Protein AF-A0A1C6GV78-F1 (afdb_monomer_lite)

Foldseek 3Di:
DVCLQPDPVDFLLVSVLVVLLVVLVCLVVDCVVVPDALVVVPVVSVVVLVCCLVVPCQPPGQLSSQVRNVVVVLFDDPCSSVVSVVVSCLSVAVLDCSRVNDDLVVSLVSVVVVQVVRVVGNRRNDDPVSSVSSSVSNVSSVVPD

Radius of gyration: 15.1 Å; chains: 1; bounding box: 38×33×39 Å

pLDDT: mean 84.92, std 12.43, range [44.41, 98.06]

Sequence (145 aa):
MRTVRDDPGLTGAEKLQKMFRASLENSDQTDLFVLAPNMLKNPKLMSILLESMIGEVLPNYMEPVLREAVADGSIRTDYPEELGELLLLLSNVWLNPMIYPATPEKTRRRMELYDQMLRSMGLDLLDQELLNQWERFCRLSQERL

Structure (mmCIF, N/CA/C/O backbone):
data_AF-A0A1C6GV78-F1
#
_entry.id   AF-A0A1C6GV78-F1
#
loop_
_atom_site.group_PDB
_atom_site.id
_atom_site.type_symbol
_atom_site.label_atom_id
_atom_site.label_alt_id
_atom_site.label_comp_id
_atom_site.label_asym_id
_atom_site.label_entity_id
_atom_site.label_seq_id
_atom_site.pdbx_PDB_ins_code
_atom_site.Cartn_x
_atom_site.Cartn_y
_atom_site.Cartn_z
_atom_site.occupancy
_atom_site.B_iso_or_equiv
_atom_site.auth_seq_id
_atom_site.auth_comp_id
_atom_site.auth_asym_id
_atom_site.auth_atom_id
_atom_site.pdbx_PDB_model_num
ATOM 1 N N . MET A 1 1 ? 8.558 -0.171 9.877 1.00 81.00 1 MET A N 1
ATOM 2 C CA . MET A 1 1 ? 7.199 -0.752 9.775 1.00 81.00 1 MET A CA 1
ATOM 3 C C . MET A 1 1 ? 6.559 -1.018 11.133 1.00 81.00 1 MET A C 1
ATOM 5 O O . MET A 1 1 ? 5.519 -0.433 11.387 1.00 81.00 1 MET A O 1
ATOM 9 N N . ARG A 1 2 ? 7.163 -1.810 12.036 1.00 87.44 2 ARG A N 1
ATOM 10 C CA . ARG A 1 2 ? 6.548 -2.152 13.339 1.00 87.44 2 ARG A CA 1
ATOM 11 C C . ARG A 1 2 ? 6.133 -0.940 14.187 1.00 87.44 2 ARG A C 1
ATOM 13 O O . ARG A 1 2 ? 5.001 -0.891 14.639 1.00 87.44 2 ARG A O 1
ATOM 20 N N . THR A 1 3 ? 7.005 0.062 14.321 1.00 90.94 3 THR A N 1
ATOM 21 C CA . THR A 1 3 ? 6.702 1.295 15.073 1.00 90.94 3 THR A CA 1
ATOM 22 C C . THR A 1 3 ? 5.492 2.048 14.523 1.00 90.94 3 THR A C 1
ATOM 24 O O . THR A 1 3 ? 4.724 2.577 15.304 1.00 90.94 3 THR A O 1
ATOM 27 N N . VAL A 1 4 ? 5.312 2.078 13.197 1.00 91.62 4 VAL A N 1
ATOM 28 C CA . VAL A 1 4 ? 4.170 2.753 12.555 1.00 91.62 4 VAL A CA 1
ATOM 29 C C . VAL A 1 4 ? 2.884 1.958 12.773 1.00 91.62 4 VAL A C 1
ATOM 31 O O . VAL A 1 4 ? 1.868 2.534 13.132 1.00 91.62 4 VAL A O 1
ATOM 34 N N . ARG A 1 5 ? 2.937 0.631 12.597 1.00 92.81 5 ARG A N 1
ATOM 35 C CA . ARG A 1 5 ? 1.799 -0.271 12.835 1.00 92.81 5 ARG A CA 1
ATOM 36 C C . ARG A 1 5 ? 1.265 -0.139 14.265 1.00 92.81 5 ARG A C 1
ATOM 38 O O . ARG A 1 5 ? 0.059 -0.053 14.464 1.00 92.81 5 ARG A O 1
ATOM 45 N N . ASP A 1 6 ? 2.171 -0.101 15.239 1.00 93.00 6 ASP A N 1
ATOM 46 C CA . ASP A 1 6 ? 1.839 -0.114 16.666 1.00 93.00 6 ASP A CA 1
ATOM 47 C C . ASP A 1 6 ? 1.622 1.303 17.255 1.00 93.00 6 ASP A C 1
ATOM 49 O O . ASP A 1 6 ? 1.467 1.431 18.467 1.00 93.00 6 ASP A O 1
ATOM 53 N N . ASP A 1 7 ? 1.624 2.367 16.438 1.00 95.00 7 ASP A N 1
ATOM 54 C CA . ASP A 1 7 ? 1.456 3.755 16.900 1.00 95.00 7 ASP A CA 1
ATOM 55 C C . ASP A 1 7 ? -0.021 4.049 17.239 1.00 95.00 7 ASP A C 1
ATOM 57 O O . ASP A 1 7 ? -0.855 4.058 16.333 1.00 95.00 7 ASP A O 1
ATOM 61 N N . PRO A 1 8 ? -0.388 4.298 18.510 1.00 93.12 8 PRO A N 1
ATOM 62 C CA . PRO A 1 8 ? -1.775 4.571 18.891 1.00 93.12 8 PRO A CA 1
ATOM 63 C C . PRO A 1 8 ? -2.225 6.000 18.551 1.00 93.12 8 PRO A C 1
ATOM 65 O O . PRO A 1 8 ? -3.400 6.320 18.705 1.00 93.12 8 PRO A O 1
ATOM 68 N N . GLY A 1 9 ? -1.302 6.881 18.152 1.00 96.06 9 GLY A N 1
ATOM 69 C CA . GLY A 1 9 ? -1.600 8.265 17.791 1.00 96.06 9 GLY A CA 1
ATOM 70 C C . GLY A 1 9 ? -2.046 8.448 16.342 1.00 96.06 9 GLY A C 1
ATOM 71 O O . GLY A 1 9 ? -2.252 9.586 15.930 1.00 96.06 9 GLY A O 1
ATOM 72 N N . LEU A 1 10 ? -2.151 7.362 15.571 1.00 96.38 10 LEU A N 1
ATOM 73 C CA . LEU A 1 10 ? -2.482 7.376 14.149 1.00 96.38 10 LEU A CA 1
ATOM 74 C C . LEU A 1 10 ? -3.727 6.541 13.880 1.00 96.38 10 LEU A C 1
ATOM 76 O O . LEU A 1 10 ? -3.867 5.444 14.415 1.00 96.38 10 LEU A O 1
ATOM 80 N N . THR A 1 11 ? -4.565 7.028 12.976 1.00 96.31 11 THR A N 1
ATOM 81 C CA . THR A 1 11 ? -5.601 6.223 12.323 1.00 96.31 11 THR A CA 1
ATOM 82 C C . THR A 1 11 ? -4.973 5.164 11.417 1.00 96.31 11 THR A C 1
ATOM 84 O O . THR A 1 11 ? -3.838 5.305 10.946 1.00 96.31 11 THR A O 1
ATOM 87 N N . GLY A 1 12 ? -5.717 4.107 11.106 1.00 95.44 12 GLY A N 1
ATOM 88 C CA . GLY A 1 12 ? -5.268 3.060 10.198 1.00 95.44 12 GLY A CA 1
ATOM 89 C C . GLY A 1 12 ? -4.903 3.593 8.804 1.00 95.44 12 GLY A C 1
ATOM 90 O O . GLY A 1 12 ? -3.890 3.175 8.238 1.00 95.44 12 GLY A O 1
ATOM 91 N N . ALA A 1 13 ? -5.633 4.582 8.275 1.00 94.19 13 ALA A N 1
ATOM 92 C CA . ALA A 1 13 ? -5.265 5.247 7.022 1.00 94.19 13 ALA A CA 1
ATOM 93 C C . ALA A 1 13 ? -3.905 5.972 7.102 1.00 94.19 13 ALA A C 1
ATOM 95 O O . ALA A 1 13 ? -3.067 5.812 6.210 1.00 94.19 13 ALA A O 1
ATOM 96 N N . GLU A 1 14 ? -3.633 6.711 8.183 1.00 94.56 14 GLU A N 1
ATOM 97 C CA . GLU A 1 14 ? -2.342 7.391 8.387 1.00 94.56 14 GLU A CA 1
ATOM 98 C C . GLU A 1 14 ? -1.184 6.394 8.539 1.00 94.56 14 GLU A C 1
ATOM 100 O O . GLU A 1 14 ? -0.072 6.633 8.053 1.00 94.56 14 GLU A O 1
ATOM 105 N N . LYS A 1 15 ? -1.433 5.240 9.172 1.00 95.31 15 LYS A N 1
ATOM 106 C CA . LYS A 1 15 ? -0.457 4.145 9.245 1.00 95.31 15 LYS A CA 1
ATOM 107 C C . LYS A 1 15 ? -0.121 3.618 7.854 1.00 95.31 15 LYS A C 1
ATOM 109 O O . LYS A 1 15 ? 1.061 3.490 7.535 1.00 95.31 15 LYS A O 1
ATOM 114 N N . LEU A 1 16 ? -1.126 3.372 7.010 1.00 92.94 16 LEU A N 1
ATOM 115 C CA . LEU A 1 16 ? -0.927 2.910 5.631 1.00 92.94 16 LEU A CA 1
ATOM 116 C C . LEU A 1 16 ? -0.149 3.930 4.792 1.00 92.94 16 LEU A C 1
ATOM 118 O O . LEU A 1 16 ? 0.796 3.546 4.102 1.00 92.94 16 LEU A O 1
ATOM 122 N N . GLN A 1 17 ? -0.471 5.222 4.905 1.00 90.75 17 GLN A N 1
ATOM 123 C CA . GLN A 1 17 ? 0.275 6.300 4.241 1.00 90.75 17 GLN A CA 1
ATOM 124 C C . GLN A 1 17 ? 1.756 6.302 4.645 1.00 90.75 17 GLN A C 1
ATOM 126 O O . GLN A 1 17 ? 2.645 6.295 3.788 1.00 90.75 17 GLN A O 1
ATOM 131 N N . LYS A 1 18 ? 2.045 6.261 5.953 1.00 91.25 18 LYS A N 1
ATOM 132 C CA . LYS A 1 18 ? 3.426 6.237 6.461 1.00 91.25 18 LYS A CA 1
ATOM 133 C C . LYS A 1 18 ? 4.168 4.965 6.063 1.00 91.25 18 LYS A C 1
ATOM 135 O O . LYS A 1 18 ? 5.347 5.028 5.724 1.00 91.25 18 LYS A O 1
ATOM 140 N N . MET A 1 19 ? 3.497 3.815 6.094 1.00 90.12 19 MET A N 1
ATOM 141 C CA . MET A 1 19 ? 4.064 2.538 5.660 1.00 90.12 19 MET A CA 1
ATOM 142 C C . MET A 1 19 ? 4.435 2.562 4.175 1.00 90.12 19 MET A C 1
ATOM 144 O O . MET A 1 19 ? 5.538 2.147 3.820 1.00 90.12 19 MET A O 1
ATOM 148 N N . PHE A 1 20 ? 3.557 3.093 3.321 1.00 87.75 20 PHE A N 1
ATOM 149 C CA . PHE A 1 20 ? 3.816 3.218 1.889 1.00 87.75 20 PHE A CA 1
ATOM 150 C C . PHE A 1 20 ? 5.008 4.145 1.614 1.00 87.75 20 PHE A C 1
ATOM 152 O O . PHE A 1 20 ? 5.933 3.760 0.899 1.00 87.75 20 PHE A O 1
ATOM 159 N N . ARG A 1 21 ? 5.061 5.316 2.258 1.00 86.12 21 ARG A N 1
ATOM 160 C CA . ARG A 1 21 ? 6.197 6.245 2.138 1.00 86.12 21 ARG A CA 1
ATOM 161 C C . ARG A 1 21 ? 7.514 5.622 2.594 1.00 86.12 21 ARG A C 1
ATOM 163 O O . ARG A 1 21 ? 8.494 5.651 1.856 1.00 86.12 21 ARG A O 1
ATOM 170 N N . ALA A 1 22 ? 7.519 4.980 3.762 1.00 85.62 22 ALA A N 1
ATOM 171 C CA . ALA A 1 22 ? 8.702 4.291 4.268 1.00 85.62 22 ALA A CA 1
ATOM 172 C C . ALA A 1 22 ? 9.183 3.193 3.304 1.00 85.62 22 ALA A C 1
ATOM 174 O O . ALA A 1 22 ? 10.379 2.924 3.218 1.00 85.62 22 ALA A O 1
ATOM 175 N N . SER A 1 23 ? 8.273 2.544 2.571 1.00 82.25 23 SER A N 1
ATOM 176 C CA . SER A 1 23 ? 8.638 1.533 1.575 1.00 82.25 23 SER A CA 1
ATOM 177 C C . SER A 1 23 ? 9.387 2.140 0.378 1.00 82.25 23 SER A C 1
ATOM 179 O O . SER A 1 23 ? 10.406 1.589 -0.042 1.00 82.25 23 SER A O 1
ATOM 181 N N . LEU A 1 24 ? 8.958 3.317 -0.095 1.00 78.50 24 LEU A N 1
ATOM 182 C CA . LEU A 1 24 ? 9.618 4.051 -1.177 1.00 78.50 24 LEU A CA 1
ATOM 183 C C . LEU A 1 24 ? 10.972 4.616 -0.743 1.00 78.50 24 LEU A C 1
ATOM 185 O O . LEU A 1 24 ? 11.960 4.439 -1.452 1.00 78.50 24 LEU A O 1
ATOM 189 N N . GLU A 1 25 ? 11.060 5.215 0.444 1.00 76.56 25 GLU A N 1
ATOM 190 C CA . GLU A 1 25 ? 12.321 5.757 0.970 1.00 76.56 25 GLU A CA 1
ATOM 191 C C . GLU A 1 25 ? 13.382 4.669 1.156 1.00 76.56 25 GLU A C 1
ATOM 193 O O . GLU A 1 25 ? 14.550 4.871 0.822 1.00 76.56 25 GLU A O 1
ATOM 198 N N . ASN A 1 26 ? 12.979 3.490 1.641 1.00 71.19 26 ASN A N 1
ATOM 199 C CA . ASN A 1 26 ? 13.880 2.346 1.723 1.00 71.19 26 ASN A CA 1
ATOM 200 C C . ASN A 1 26 ? 14.299 1.871 0.328 1.00 71.19 26 ASN A C 1
ATOM 202 O O . ASN A 1 26 ? 15.467 1.544 0.134 1.00 71.19 26 ASN A O 1
ATOM 206 N N . SER A 1 27 ? 13.396 1.860 -0.657 1.00 64.12 27 SER A N 1
ATOM 207 C CA . SER A 1 27 ? 13.749 1.483 -2.033 1.00 64.12 27 SER A CA 1
ATOM 208 C C . SER A 1 27 ? 14.780 2.433 -2.659 1.00 64.12 27 SER A C 1
ATOM 210 O O . SER A 1 27 ? 15.707 1.970 -3.319 1.00 64.12 27 SER A O 1
ATOM 212 N N . ASP A 1 28 ? 14.692 3.731 -2.353 1.00 57.78 28 ASP A N 1
ATOM 213 C CA . ASP A 1 28 ? 15.643 4.763 -2.782 1.00 57.78 28 ASP A CA 1
ATOM 214 C C . ASP A 1 28 ? 17.022 4.627 -2.106 1.00 57.78 28 ASP A C 1
ATOM 216 O O . ASP A 1 28 ? 18.027 5.073 -2.663 1.00 57.78 28 ASP A O 1
ATOM 220 N N . GLN A 1 29 ? 17.079 4.039 -0.905 1.00 51.81 29 G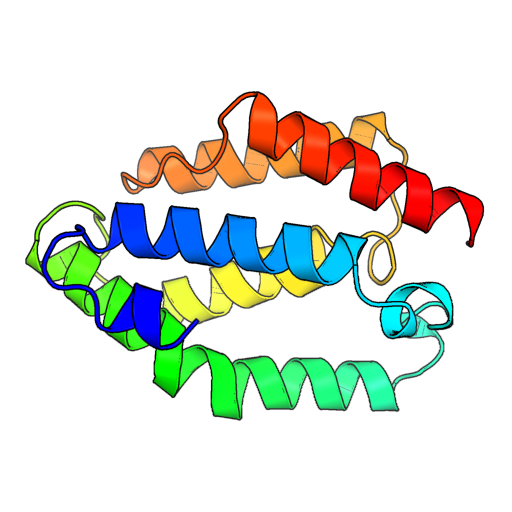LN A N 1
ATOM 221 C CA . GLN A 1 29 ? 18.306 3.884 -0.108 1.00 51.81 29 GLN A CA 1
ATOM 222 C C . GLN A 1 29 ? 18.969 2.508 -0.249 1.00 51.81 29 GLN A C 1
ATOM 224 O O . GLN A 1 29 ? 20.136 2.351 0.107 1.00 51.81 29 GLN A O 1
ATOM 229 N N . THR A 1 30 ? 18.252 1.492 -0.733 1.00 51.81 30 THR A N 1
ATOM 230 C CA . THR A 1 30 ? 18.759 0.117 -0.723 1.00 51.81 30 THR A CA 1
ATOM 231 C C . THR A 1 30 ? 19.506 -0.202 -2.022 1.00 51.81 30 THR A C 1
ATOM 233 O O . THR A 1 30 ? 18.899 -0.559 -3.033 1.00 51.81 30 THR A O 1
ATOM 236 N N . ASP A 1 31 ? 20.843 -0.202 -1.961 1.00 45.69 31 ASP A N 1
ATOM 237 C CA . ASP A 1 31 ? 21.762 -0.670 -3.022 1.00 45.69 31 ASP A CA 1
ATOM 238 C C . ASP A 1 31 ? 21.445 -2.091 -3.554 1.00 45.69 31 ASP A C 1
ATOM 240 O O . ASP A 1 31 ? 21.886 -2.497 -4.629 1.00 45.69 31 ASP A O 1
ATOM 244 N N . LEU A 1 32 ? 20.644 -2.870 -2.824 1.00 44.41 32 LEU A N 1
ATOM 245 C CA . LEU A 1 32 ? 20.194 -4.205 -3.220 1.00 44.41 32 LEU A CA 1
ATOM 246 C C . LEU A 1 32 ? 19.199 -4.183 -4.402 1.00 44.41 32 LEU A C 1
ATOM 248 O O . LEU A 1 32 ? 19.221 -5.097 -5.223 1.00 44.41 32 LEU A O 1
ATOM 252 N N . PHE A 1 33 ? 18.368 -3.138 -4.534 1.00 51.53 33 PHE A N 1
ATOM 253 C CA . PHE A 1 33 ? 17.479 -2.951 -5.697 1.00 51.53 33 PHE A CA 1
ATOM 254 C C . PHE A 1 33 ? 18.238 -2.419 -6.918 1.00 51.53 33 PHE A C 1
ATOM 256 O O . PHE A 1 33 ? 17.933 -2.773 -8.054 1.00 51.53 33 PHE A O 1
ATOM 263 N N . VAL A 1 34 ? 19.288 -1.636 -6.663 1.00 50.00 34 VAL A N 1
ATOM 264 C CA . VAL A 1 34 ? 20.210 -1.030 -7.638 1.00 50.00 34 VAL A CA 1
ATOM 265 C C . VAL A 1 34 ? 20.990 -2.086 -8.447 1.00 50.00 34 VAL A C 1
ATOM 267 O O . VAL A 1 34 ? 21.468 -1.786 -9.545 1.00 50.00 34 VAL A O 1
ATOM 270 N N . LEU A 1 35 ? 21.086 -3.319 -7.929 1.00 49.78 35 LEU A N 1
ATOM 271 C CA . LEU A 1 35 ? 21.797 -4.461 -8.522 1.00 49.78 35 LEU A CA 1
ATOM 272 C C . LEU A 1 35 ? 20.870 -5.586 -9.021 1.00 49.78 35 LEU A C 1
ATOM 274 O O . LEU A 1 35 ? 21.358 -6.571 -9.582 1.00 49.78 35 LEU A O 1
ATOM 278 N N . ALA A 1 36 ? 19.555 -5.484 -8.804 1.00 54.09 36 ALA A N 1
ATOM 279 C CA . ALA A 1 36 ? 18.635 -6.568 -9.123 1.00 54.09 36 ALA A CA 1
ATOM 280 C C . ALA A 1 36 ? 18.380 -6.642 -10.645 1.00 54.09 36 ALA A C 1
ATOM 282 O O . ALA A 1 36 ? 17.934 -5.659 -11.241 1.00 54.09 36 ALA A O 1
ATOM 283 N N . PRO A 1 37 ? 18.632 -7.791 -11.305 1.00 56.66 37 PRO A N 1
ATOM 284 C CA . PRO A 1 37 ? 18.257 -7.979 -12.704 1.00 56.66 37 PRO A CA 1
ATOM 285 C C . PRO A 1 37 ? 16.734 -7.880 -12.852 1.00 56.66 37 PRO A C 1
ATOM 287 O O . PRO A 1 37 ? 16.010 -8.114 -11.886 1.00 56.66 37 PRO A O 1
ATOM 290 N N . ASN A 1 38 ? 16.250 -7.591 -14.068 1.00 67.56 38 ASN A N 1
ATOM 291 C CA . ASN A 1 38 ? 14.825 -7.665 -14.420 1.00 67.56 38 ASN A CA 1
ATOM 292 C C . ASN A 1 38 ? 14.174 -8.868 -13.715 1.00 67.56 38 ASN A C 1
ATOM 294 O O . ASN A 1 38 ? 14.546 -10.016 -13.975 1.00 67.56 38 ASN A O 1
ATOM 298 N N . MET A 1 39 ? 13.238 -8.597 -12.804 1.00 70.19 39 MET A N 1
ATOM 299 C CA . MET A 1 39 ? 12.725 -9.590 -11.857 1.00 70.19 39 MET A CA 1
ATOM 300 C C . MET A 1 39 ? 11.998 -10.734 -12.573 1.00 70.19 39 MET A C 1
ATOM 302 O O . MET A 1 39 ? 12.010 -11.867 -12.098 1.00 70.19 39 MET A O 1
ATOM 306 N N . LEU A 1 40 ? 11.445 -10.484 -13.768 1.00 72.12 40 LEU A N 1
ATOM 307 C CA . LEU A 1 40 ? 10.860 -11.535 -14.607 1.00 72.12 40 LEU A CA 1
ATOM 308 C C . LEU A 1 40 ? 11.906 -12.516 -15.147 1.00 72.12 40 LEU A C 1
ATOM 310 O O . LEU A 1 40 ? 11.583 -13.669 -15.422 1.00 72.12 40 LEU A O 1
ATOM 314 N N . LYS A 1 41 ? 13.166 -12.092 -15.288 1.00 76.94 41 LYS A N 1
ATOM 315 C CA . LYS A 1 41 ? 14.276 -12.967 -15.691 1.00 76.94 41 LYS A CA 1
ATOM 316 C C . LYS A 1 41 ? 14.843 -13.776 -14.519 1.00 76.94 41 LYS A C 1
ATOM 318 O O . L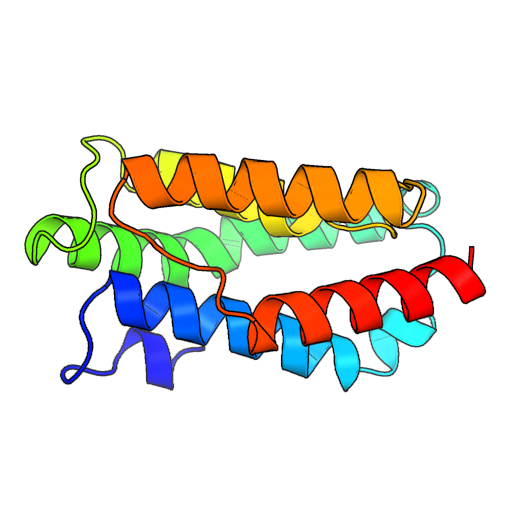YS A 1 41 ? 15.711 -14.617 -14.741 1.00 76.94 41 LYS A O 1
ATOM 323 N N . ASN A 1 42 ? 14.363 -13.551 -13.292 1.00 79.75 42 ASN A N 1
ATOM 324 C CA . ASN A 1 42 ? 14.781 -14.288 -12.104 1.00 79.75 42 ASN A CA 1
ATOM 325 C C . ASN A 1 42 ? 13.563 -14.782 -11.296 1.00 79.75 42 ASN A C 1
ATOM 327 O O . ASN A 1 42 ? 13.182 -14.166 -10.297 1.00 79.75 42 ASN A O 1
ATOM 331 N N . PRO A 1 43 ? 12.961 -15.922 -11.687 1.00 81.50 43 PRO A N 1
ATOM 332 C CA . PRO A 1 43 ? 11.739 -16.426 -11.061 1.00 81.50 43 PRO A CA 1
ATOM 333 C C . PRO A 1 43 ? 11.898 -16.710 -9.562 1.00 81.50 43 PRO A C 1
ATOM 335 O O . PRO A 1 43 ? 10.931 -16.596 -8.819 1.00 81.50 43 PRO A O 1
ATOM 338 N N . LYS A 1 44 ? 13.115 -17.003 -9.083 1.00 85.31 44 LYS A N 1
ATOM 339 C CA . LYS A 1 44 ? 13.369 -17.217 -7.654 1.00 85.31 44 LYS A CA 1
ATOM 340 C C . LYS A 1 44 ? 13.174 -15.939 -6.835 1.00 85.31 44 LYS A C 1
ATOM 342 O O . LYS A 1 44 ? 12.621 -16.008 -5.743 1.00 85.31 44 LYS A O 1
ATOM 347 N N . LEU A 1 45 ? 13.591 -14.781 -7.356 1.00 82.00 45 LEU A N 1
ATOM 348 C CA . LEU A 1 45 ? 13.343 -13.495 -6.694 1.00 82.00 45 LEU A CA 1
ATOM 349 C C . LEU A 1 45 ? 11.849 -13.158 -6.671 1.00 82.00 45 LEU A C 1
ATOM 351 O O . LEU A 1 45 ? 11.363 -12.638 -5.672 1.00 82.00 45 LEU A O 1
ATOM 355 N N . MET A 1 46 ? 11.116 -13.505 -7.734 1.00 84.88 46 MET A N 1
ATOM 356 C CA . MET A 1 46 ? 9.659 -13.356 -7.765 1.00 84.88 46 MET A CA 1
ATOM 357 C C . MET A 1 46 ? 8.976 -14.224 -6.700 1.00 84.88 46 MET A C 1
ATOM 359 O O . MET A 1 46 ? 8.116 -13.731 -5.976 1.00 84.88 46 MET A O 1
ATOM 363 N N . SER A 1 47 ? 9.378 -15.491 -6.564 1.00 89.38 47 SER A N 1
ATOM 364 C CA . SER A 1 47 ? 8.850 -16.382 -5.524 1.00 89.38 47 SER A CA 1
ATOM 365 C C . SER A 1 47 ? 9.127 -15.848 -4.120 1.00 89.38 47 SER A C 1
ATOM 367 O O . SER A 1 47 ? 8.200 -15.771 -3.325 1.00 89.38 47 SER A O 1
ATOM 369 N N . ILE A 1 48 ? 10.353 -15.391 -3.840 1.00 88.81 48 ILE A N 1
ATOM 370 C CA . ILE A 1 48 ? 10.709 -14.796 -2.539 1.00 88.81 48 ILE A CA 1
ATOM 371 C C . ILE A 1 48 ? 9.850 -13.559 -2.240 1.00 88.81 48 ILE A C 1
ATOM 373 O O . ILE A 1 48 ? 9.376 -13.400 -1.117 1.00 88.81 48 ILE A O 1
ATOM 377 N N . LEU A 1 49 ? 9.625 -12.690 -3.234 1.00 87.75 49 LEU A N 1
ATOM 378 C CA . LEU A 1 49 ? 8.765 -11.515 -3.077 1.00 87.75 49 LEU A CA 1
ATOM 379 C C . LEU A 1 49 ? 7.323 -11.920 -2.736 1.00 87.75 49 LEU A C 1
ATOM 381 O O . LEU A 1 49 ? 6.751 -11.388 -1.789 1.00 87.75 49 LEU A O 1
ATOM 385 N N . LEU A 1 50 ? 6.743 -12.866 -3.480 1.00 91.25 50 LEU A N 1
ATOM 386 C CA . LEU A 1 50 ? 5.373 -13.343 -3.258 1.00 91.25 50 LEU A CA 1
ATOM 387 C C . LEU A 1 50 ? 5.219 -14.037 -1.897 1.00 91.25 50 LEU A C 1
ATOM 389 O O . LEU A 1 50 ? 4.290 -13.720 -1.157 1.00 91.25 50 LEU A O 1
ATOM 393 N N . GLU A 1 51 ? 6.146 -14.930 -1.543 1.00 93.00 51 GLU A N 1
ATOM 394 C CA . GLU A 1 51 ? 6.172 -15.609 -0.242 1.00 93.00 51 GLU A CA 1
ATOM 395 C C . GLU A 1 51 ? 6.292 -14.605 0.907 1.00 93.00 51 GLU A C 1
ATOM 397 O O . GLU A 1 51 ? 5.580 -14.725 1.899 1.00 93.00 51 GLU A O 1
ATOM 402 N N . SER A 1 52 ? 7.129 -13.573 0.760 1.00 92.12 52 SER A N 1
ATOM 403 C CA . SER A 1 52 ? 7.247 -12.511 1.760 1.00 92.12 52 SER A CA 1
ATOM 404 C C . SER A 1 52 ? 5.963 -11.687 1.880 1.00 92.12 52 SER A C 1
ATOM 406 O O . SER A 1 52 ? 5.528 -11.402 2.995 1.00 92.12 52 SER A O 1
ATOM 408 N N . MET A 1 53 ? 5.318 -11.328 0.766 1.00 93.19 53 MET A N 1
ATOM 409 C CA . MET A 1 53 ? 4.062 -10.576 0.813 1.00 93.19 53 MET A CA 1
ATOM 410 C C . MET A 1 53 ? 2.967 -11.348 1.554 1.00 93.19 53 MET A C 1
ATOM 412 O O . MET A 1 53 ? 2.327 -10.777 2.432 1.00 93.19 53 MET A O 1
ATOM 416 N N . ILE A 1 54 ? 2.790 -12.632 1.239 1.00 92.19 54 ILE A N 1
ATOM 417 C CA . ILE A 1 54 ? 1.698 -13.459 1.774 1.00 92.19 54 ILE A CA 1
ATOM 418 C C . ILE A 1 54 ? 2.018 -13.972 3.185 1.00 92.19 54 ILE A C 1
ATOM 420 O O . ILE A 1 54 ? 1.162 -13.937 4.062 1.00 92.19 54 ILE A O 1
ATOM 424 N N . GLY A 1 55 ? 3.241 -14.449 3.419 1.00 93.75 55 GLY A N 1
ATOM 425 C CA . GLY A 1 55 ? 3.628 -15.086 4.680 1.00 93.75 55 GLY A CA 1
ATOM 426 C C . GLY A 1 55 ? 4.055 -14.110 5.773 1.00 93.75 55 GLY A C 1
ATOM 427 O O . GLY A 1 55 ? 3.912 -14.420 6.952 1.00 93.75 55 GLY A O 1
ATOM 428 N N . GLU A 1 56 ? 4.559 -12.929 5.402 1.00 92.81 56 GLU A N 1
ATOM 429 C CA . GLU A 1 56 ? 5.147 -11.989 6.361 1.00 92.81 56 GLU A CA 1
ATOM 430 C C . GLU A 1 56 ? 4.433 -10.639 6.374 1.00 92.81 56 GLU A C 1
ATOM 432 O O . GLU A 1 56 ? 4.012 -10.177 7.433 1.00 92.81 56 GLU A O 1
ATOM 437 N N . VAL A 1 57 ? 4.301 -9.972 5.225 1.00 93.44 57 VAL A N 1
ATOM 438 C CA . VAL A 1 57 ? 3.827 -8.580 5.194 1.00 93.44 57 VAL A CA 1
ATOM 439 C C . VAL A 1 57 ? 2.322 -8.489 5.439 1.00 93.44 57 VAL A C 1
ATOM 441 O O . VAL A 1 57 ? 1.883 -7.648 6.228 1.00 93.44 57 VAL A O 1
ATOM 444 N N . LEU A 1 58 ? 1.537 -9.351 4.793 1.00 95.19 58 LEU A N 1
ATOM 445 C CA . LEU A 1 58 ? 0.084 -9.363 4.911 1.00 95.19 58 LEU A CA 1
ATOM 446 C C . LEU A 1 58 ? -0.386 -9.597 6.359 1.00 95.19 58 LEU A C 1
ATOM 448 O O . LEU A 1 58 ? -0.943 -8.655 6.932 1.00 95.19 58 LEU A O 1
ATOM 452 N N . PRO A 1 59 ? -0.107 -10.753 6.997 1.00 96.56 59 PRO A N 1
ATOM 453 C CA . PRO A 1 59 ? -0.663 -11.067 8.314 1.00 96.56 59 PRO A CA 1
ATOM 454 C C . PRO A 1 59 ? -0.070 -10.209 9.437 1.00 96.56 59 PRO A C 1
ATOM 456 O O . PRO A 1 59 ? -0.745 -9.910 10.419 1.00 96.56 59 PRO A O 1
ATOM 459 N N . ASN A 1 60 ? 1.197 -9.790 9.321 1.00 95.12 60 ASN A N 1
ATOM 460 C CA . ASN A 1 60 ? 1.863 -9.069 10.409 1.00 95.12 60 ASN A CA 1
ATOM 461 C C . ASN A 1 60 ? 1.729 -7.548 10.313 1.00 95.12 60 ASN A C 1
ATOM 463 O O . ASN A 1 60 ? 1.986 -6.866 11.310 1.00 95.12 60 ASN A O 1
ATOM 467 N N . TYR A 1 61 ? 1.385 -6.995 9.147 1.00 94.38 61 TYR A N 1
ATOM 468 C CA . TYR A 1 61 ? 1.346 -5.546 8.949 1.00 94.38 61 TYR A CA 1
ATOM 469 C C . TYR A 1 61 ? 0.084 -5.075 8.236 1.00 94.38 61 TYR A C 1
ATOM 471 O O . TYR A 1 61 ? -0.644 -4.275 8.812 1.00 94.38 61 TYR A O 1
ATOM 479 N N . MET A 1 62 ? -0.188 -5.543 7.016 1.00 94.75 62 MET A N 1
ATOM 480 C CA . MET A 1 62 ? -1.285 -4.983 6.217 1.00 94.75 62 MET A CA 1
ATOM 481 C C . MET A 1 62 ? -2.655 -5.290 6.812 1.00 94.75 62 MET A C 1
ATOM 483 O O . MET A 1 62 ? -3.441 -4.371 7.016 1.00 94.75 62 MET A O 1
ATOM 487 N N . GLU A 1 63 ? -2.934 -6.555 7.120 1.00 96.50 63 GLU A N 1
ATOM 488 C CA . GLU A 1 63 ? -4.241 -6.968 7.626 1.00 96.50 63 GLU A CA 1
ATOM 489 C C . GLU A 1 63 ? -4.559 -6.343 9.001 1.00 96.50 63 GLU A C 1
ATOM 491 O O . GLU A 1 63 ? -5.642 -5.766 9.132 1.00 96.50 63 GLU A O 1
ATOM 496 N N . PRO A 1 64 ? -3.652 -6.334 10.006 1.00 96.94 64 PRO A N 1
ATOM 497 C CA . PRO A 1 64 ? -3.924 -5.665 11.279 1.00 96.94 64 PRO A CA 1
ATOM 498 C C . PRO A 1 64 ? -4.236 -4.174 11.123 1.00 96.94 64 PRO A C 1
ATOM 500 O O . PRO A 1 64 ? -5.202 -3.690 11.711 1.00 96.94 64 PRO A O 1
ATOM 503 N N . VAL A 1 65 ? -3.462 -3.455 10.299 1.00 97.19 65 VAL A N 1
ATOM 504 C CA . VAL A 1 65 ? -3.690 -2.022 10.069 1.00 97.19 65 VAL A CA 1
ATOM 505 C C . VAL A 1 65 ? -4.985 -1.779 9.295 1.00 97.19 65 VAL A C 1
ATOM 507 O O . VAL A 1 65 ? -5.702 -0.836 9.607 1.00 97.19 65 VAL A O 1
ATOM 510 N N . LEU A 1 66 ? -5.329 -2.619 8.316 1.00 96.81 66 LEU A N 1
ATOM 511 C CA . LEU A 1 66 ? -6.585 -2.483 7.572 1.00 96.81 66 LEU A CA 1
ATOM 512 C C . LEU A 1 66 ? -7.806 -2.771 8.447 1.00 96.81 66 LEU A C 1
ATOM 514 O O . LEU A 1 66 ? -8.798 -2.053 8.356 1.00 96.81 66 LEU A O 1
ATOM 518 N N . ARG A 1 67 ? -7.736 -3.771 9.331 1.00 98.06 67 ARG A N 1
ATOM 519 C CA . ARG A 1 67 ? -8.800 -4.028 10.314 1.00 98.06 67 ARG A CA 1
ATOM 520 C C . ARG A 1 67 ? -8.974 -2.848 11.269 1.00 98.06 67 ARG A C 1
ATOM 522 O O . ARG A 1 67 ? -10.106 -2.475 11.562 1.00 98.06 67 ARG A O 1
ATOM 529 N N . GLU A 1 68 ? -7.876 -2.241 11.712 1.00 97.69 68 GLU A N 1
ATOM 530 C CA . GLU A 1 68 ? -7.908 -1.016 12.516 1.00 97.69 68 GLU A CA 1
ATOM 531 C C . GLU A 1 68 ? -8.511 0.164 11.740 1.00 9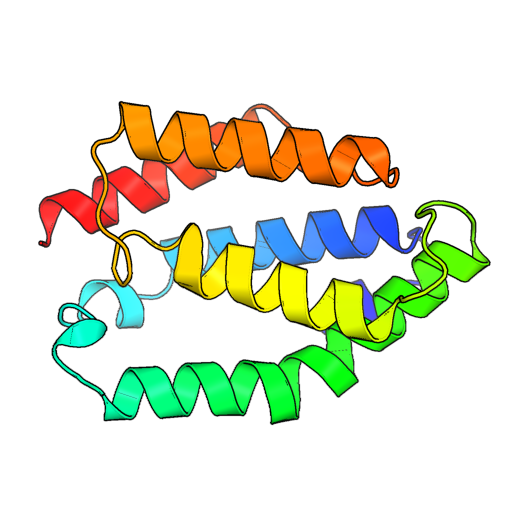7.69 68 GLU A C 1
ATOM 533 O O . GLU A 1 68 ? -9.401 0.830 12.259 1.00 97.69 68 GLU A O 1
ATOM 538 N N . ALA A 1 69 ? -8.117 0.355 10.478 1.00 96.62 69 ALA A N 1
ATOM 539 C CA . ALA A 1 69 ? -8.636 1.411 9.606 1.00 96.62 69 ALA A CA 1
ATOM 540 C C . ALA A 1 69 ? -10.148 1.287 9.348 1.00 96.62 69 ALA A C 1
ATOM 542 O O . ALA A 1 69 ? -10.855 2.278 9.179 1.00 96.62 69 ALA A O 1
ATOM 543 N N . VAL A 1 70 ? -10.663 0.057 9.298 1.00 97.50 70 VAL A N 1
ATOM 544 C CA . VAL A 1 70 ? -12.108 -0.188 9.218 1.00 97.50 70 VAL A CA 1
ATOM 545 C C . VAL A 1 70 ? -12.780 0.118 10.558 1.00 97.50 70 VAL A C 1
ATOM 547 O O . VAL A 1 70 ? -13.841 0.739 10.584 1.00 97.50 70 VAL A O 1
ATOM 550 N N . ALA A 1 71 ? -12.167 -0.282 11.675 1.00 97.69 71 ALA A N 1
ATOM 551 C CA . ALA A 1 71 ? -12.715 -0.068 13.014 1.00 97.69 71 ALA A CA 1
ATOM 552 C C . ALA A 1 71 ? -12.767 1.416 13.419 1.00 97.69 71 ALA A C 1
ATOM 554 O O . ALA A 1 71 ? -13.725 1.835 14.069 1.00 97.69 71 ALA A O 1
ATOM 555 N N . ASP A 1 72 ? -11.766 2.210 13.032 1.00 97.12 72 ASP A N 1
ATOM 556 C CA . ASP A 1 72 ? -11.723 3.656 13.281 1.00 97.12 72 ASP A CA 1
ATOM 557 C C . ASP A 1 72 ? -12.492 4.484 12.229 1.00 97.12 72 ASP A C 1
ATOM 559 O O . ASP A 1 72 ? -12.693 5.688 12.404 1.00 97.12 72 ASP A O 1
ATOM 563 N N . GLY A 1 73 ? -12.974 3.837 11.162 1.00 96.06 73 GLY A N 1
ATOM 564 C CA . GLY A 1 73 ? -13.764 4.447 10.095 1.00 96.06 73 GLY A CA 1
ATOM 565 C C . GLY A 1 73 ? -12.961 5.260 9.076 1.00 96.06 73 GLY A C 1
ATOM 566 O O . GLY A 1 73 ? -13.569 5.914 8.222 1.00 96.06 73 GLY A O 1
ATOM 567 N N . SER A 1 74 ? -11.626 5.229 9.139 1.00 96.00 74 SER A N 1
ATOM 568 C CA . SER A 1 74 ? -10.743 5.890 8.173 1.00 96.00 74 SER A CA 1
ATOM 569 C C . SER A 1 74 ? -10.738 5.203 6.804 1.00 96.00 74 SER A C 1
ATOM 571 O O . SER A 1 74 ? -10.539 5.875 5.792 1.00 96.00 74 SER A O 1
ATOM 573 N N . ILE A 1 75 ? -11.030 3.897 6.745 1.00 95.38 75 ILE A N 1
ATOM 574 C CA . ILE A 1 75 ? -11.217 3.142 5.500 1.00 95.38 75 ILE A CA 1
ATOM 575 C C . ILE A 1 75 ? -12.567 2.427 5.484 1.00 95.38 75 ILE A C 1
ATOM 577 O O . ILE A 1 75 ? -13.026 1.877 6.480 1.00 95.38 75 ILE A O 1
ATOM 581 N N . ARG A 1 76 ? -13.205 2.402 4.310 1.00 93.44 76 ARG A N 1
ATOM 582 C CA . ARG A 1 76 ? -14.482 1.719 4.075 1.00 93.44 76 ARG A CA 1
ATOM 583 C C . ARG A 1 76 ? -14.280 0.486 3.203 1.00 93.44 76 ARG A C 1
ATOM 585 O O . ARG A 1 76 ? -14.084 0.606 1.997 1.00 93.44 76 ARG A O 1
ATOM 592 N N . THR A 1 77 ? -14.363 -0.691 3.815 1.00 93.38 77 THR A N 1
ATOM 593 C CA . THR A 1 77 ? -14.424 -1.988 3.130 1.00 93.38 77 THR A CA 1
ATOM 594 C C . THR A 1 77 ? -15.023 -3.040 4.063 1.00 93.38 77 THR A C 1
ATOM 596 O O . THR A 1 77 ? -14.813 -2.974 5.273 1.00 93.38 77 THR A O 1
ATOM 599 N N . ASP A 1 78 ? -15.714 -4.027 3.496 1.00 95.75 78 ASP A N 1
ATOM 600 C CA . ASP A 1 78 ? -16.141 -5.238 4.213 1.00 95.75 78 ASP A CA 1
ATOM 601 C C . ASP A 1 78 ? -15.084 -6.362 4.131 1.00 95.75 78 ASP A C 1
ATOM 603 O O . ASP A 1 78 ? -15.227 -7.402 4.768 1.00 95.75 78 ASP A O 1
ATOM 607 N N . TYR A 1 79 ? -14.009 -6.142 3.361 1.00 96.31 79 TYR A N 1
ATOM 608 C CA . TYR A 1 79 ? -13.004 -7.142 2.977 1.00 96.31 79 TYR A CA 1
ATOM 609 C C . TYR A 1 79 ? -11.576 -6.636 3.273 1.00 96.31 79 TYR A C 1
ATOM 611 O O . TYR A 1 79 ? -10.842 -6.271 2.349 1.00 96.31 79 TYR A O 1
ATOM 619 N N . PRO A 1 80 ? -11.175 -6.483 4.551 1.00 95.19 80 PRO A N 1
ATOM 620 C CA . PRO A 1 80 ? -9.878 -5.899 4.906 1.00 95.19 80 PRO A CA 1
ATOM 621 C C . PRO A 1 80 ? -8.684 -6.794 4.541 1.00 95.19 80 PRO A C 1
ATOM 623 O O . PRO A 1 80 ? -7.614 -6.276 4.234 1.00 95.19 80 PRO A O 1
ATOM 626 N N . GLU A 1 81 ? -8.848 -8.115 4.558 1.00 95.75 81 GLU A N 1
ATOM 627 C CA . GLU A 1 81 ? -7.779 -9.069 4.240 1.00 95.75 81 GLU A CA 1
ATOM 628 C C . GLU A 1 81 ? -7.494 -9.084 2.733 1.00 95.75 81 GLU A C 1
ATOM 630 O O . GLU A 1 81 ? -6.370 -8.820 2.305 1.00 95.75 81 GLU A O 1
ATOM 635 N N . GLU A 1 82 ? -8.538 -9.252 1.923 1.00 96.44 82 GLU A N 1
ATOM 636 C CA . GLU A 1 82 ? -8.467 -9.262 0.461 1.00 96.44 82 GLU A CA 1
ATOM 637 C C . GLU A 1 82 ? -8.025 -7.902 -0.088 1.00 96.44 82 GLU A C 1
ATOM 639 O O . GLU A 1 82 ? -7.271 -7.823 -1.062 1.00 96.44 82 GLU A O 1
ATOM 644 N N . LEU A 1 83 ? -8.442 -6.805 0.556 1.00 94.12 83 LEU A N 1
ATOM 645 C CA . LEU A 1 83 ? -7.904 -5.489 0.233 1.00 94.12 83 LEU A CA 1
ATOM 646 C C . LEU A 1 83 ? -6.389 -5.458 0.478 1.00 94.12 83 LEU A C 1
ATOM 648 O O . LEU A 1 83 ? -5.652 -4.980 -0.380 1.00 94.12 83 LEU A O 1
ATOM 652 N N . GLY A 1 84 ? -5.905 -6.012 1.590 1.00 94.19 84 GLY A N 1
ATOM 653 C CA . GLY A 1 84 ? -4.475 -6.131 1.878 1.00 94.19 84 GLY A CA 1
ATOM 654 C C . GLY A 1 84 ? -3.705 -6.878 0.788 1.00 94.19 84 GLY A C 1
ATOM 655 O O . GLY A 1 84 ? -2.675 -6.383 0.323 1.00 94.19 84 GLY A O 1
ATOM 656 N N . GLU A 1 85 ? -4.226 -8.017 0.328 1.00 95.38 85 GLU A N 1
ATOM 657 C CA . GLU A 1 85 ? -3.653 -8.785 -0.786 1.00 95.38 85 GLU A CA 1
ATOM 658 C C . GLU A 1 85 ? -3.548 -7.945 -2.066 1.00 95.38 85 GLU A C 1
ATOM 660 O O . GLU A 1 85 ? -2.478 -7.852 -2.680 1.00 95.38 85 GLU A O 1
ATOM 665 N N . LEU A 1 86 ? -4.646 -7.288 -2.456 1.00 94.56 86 LEU A N 1
ATOM 666 C CA . LEU A 1 86 ? -4.697 -6.462 -3.661 1.00 94.56 86 LEU A CA 1
ATOM 667 C C . LEU A 1 86 ? -3.727 -5.284 -3.584 1.00 94.56 86 LEU A C 1
ATOM 669 O O . LEU A 1 86 ? -3.026 -5.008 -4.559 1.00 94.56 86 LEU A O 1
ATOM 673 N N . LEU A 1 87 ? -3.644 -4.604 -2.438 1.00 92.56 87 LEU A N 1
ATOM 674 C CA . LEU A 1 87 ? -2.720 -3.485 -2.255 1.00 92.56 87 LEU A CA 1
ATOM 675 C C . LEU A 1 87 ? -1.264 -3.934 -2.352 1.00 92.56 87 LEU A C 1
ATOM 677 O O . LEU A 1 87 ? -0.463 -3.251 -2.995 1.00 92.56 87 LEU A O 1
ATOM 681 N N . LEU A 1 88 ? -0.913 -5.089 -1.785 1.00 93.06 88 LEU A N 1
ATOM 682 C CA . LEU A 1 88 ? 0.437 -5.639 -1.895 1.00 93.06 88 LEU A CA 1
ATOM 683 C C . LEU A 1 88 ? 0.794 -5.987 -3.341 1.00 93.06 88 LEU A C 1
ATOM 685 O O . LEU A 1 88 ? 1.871 -5.607 -3.803 1.00 93.06 88 LEU A O 1
ATOM 689 N N . LEU A 1 89 ? -0.114 -6.627 -4.081 1.00 94.00 89 LEU A N 1
ATOM 690 C CA . LEU A 1 89 ? 0.097 -6.948 -5.494 1.00 94.00 89 LEU A CA 1
ATOM 691 C C . LEU A 1 89 ? 0.216 -5.689 -6.358 1.00 94.00 89 LEU A C 1
ATOM 693 O O . LEU A 1 89 ? 1.126 -5.574 -7.184 1.00 94.00 89 LEU A O 1
ATOM 697 N N . LEU A 1 90 ? -0.680 -4.721 -6.173 1.00 92.81 90 LEU A N 1
ATOM 698 C CA . LEU A 1 90 ? -0.673 -3.495 -6.963 1.00 92.81 90 LEU A CA 1
ATOM 699 C C . LEU A 1 90 ? 0.596 -2.675 -6.705 1.00 92.81 90 LEU A C 1
ATOM 701 O O . LEU A 1 90 ? 1.244 -2.256 -7.665 1.00 92.81 90 LEU A O 1
ATOM 705 N N . SER A 1 91 ? 0.994 -2.515 -5.441 1.00 87.62 91 SER A N 1
ATOM 706 C CA . SER A 1 91 ? 2.181 -1.740 -5.063 1.00 87.62 91 SER A CA 1
ATOM 707 C C . SER A 1 91 ? 3.503 -2.416 -5.435 1.00 87.62 91 SER A C 1
ATOM 709 O O . SER A 1 91 ? 4.382 -1.760 -5.991 1.00 87.62 91 SER A O 1
ATOM 711 N N . ASN A 1 92 ? 3.651 -3.725 -5.204 1.00 87.69 92 ASN A N 1
ATOM 712 C CA . ASN A 1 92 ? 4.938 -4.408 -5.378 1.00 87.69 92 ASN A CA 1
ATOM 713 C C . ASN A 1 92 ? 5.132 -5.047 -6.756 1.00 87.69 92 ASN A C 1
ATOM 715 O O . ASN A 1 92 ? 6.277 -5.306 -7.127 1.00 87.69 92 ASN A O 1
ATOM 719 N N . VAL A 1 93 ? 4.057 -5.300 -7.515 1.00 89.25 93 VAL A N 1
ATOM 720 C CA . VAL A 1 93 ? 4.107 -6.004 -8.812 1.00 89.25 93 VAL A CA 1
ATOM 721 C C . VAL A 1 93 ? 3.651 -5.102 -9.956 1.00 89.25 93 VAL A C 1
ATOM 723 O O . VAL A 1 93 ? 4.395 -4.899 -10.913 1.00 89.25 93 VAL A O 1
ATOM 726 N N . TRP A 1 94 ? 2.435 -4.551 -9.887 1.00 92.56 94 TRP A N 1
ATOM 727 C CA . TRP A 1 94 ? 1.850 -3.804 -11.011 1.00 92.56 94 TRP A CA 1
ATOM 728 C C . TRP A 1 94 ? 2.461 -2.408 -11.198 1.00 92.56 94 TRP A C 1
ATOM 730 O O . TRP A 1 94 ? 2.703 -1.979 -12.334 1.00 92.56 94 TRP A O 1
ATOM 740 N N . LEU A 1 95 ? 2.720 -1.709 -10.091 1.00 88.62 95 LEU A N 1
ATOM 741 C CA . LEU A 1 95 ? 3.401 -0.418 -10.089 1.00 88.62 95 LEU A CA 1
ATOM 742 C C . LEU A 1 95 ? 4.915 -0.559 -10.288 1.00 88.62 95 LEU A C 1
ATOM 744 O O . LEU A 1 95 ? 5.532 0.332 -10.863 1.00 88.62 95 LEU A O 1
ATOM 748 N N . ASN A 1 96 ? 5.511 -1.677 -9.874 1.00 85.12 96 ASN A N 1
ATOM 749 C CA . ASN A 1 96 ? 6.957 -1.861 -9.885 1.00 85.12 96 ASN A CA 1
ATOM 750 C C . ASN A 1 96 ? 7.525 -1.971 -11.321 1.00 85.12 96 ASN A C 1
ATOM 752 O O . ASN A 1 96 ? 7.290 -2.975 -12.005 1.00 85.12 96 ASN A O 1
ATOM 756 N N . PRO A 1 97 ? 8.327 -0.995 -11.789 1.00 79.25 97 PRO A N 1
ATOM 757 C CA . PRO A 1 97 ? 8.861 -0.978 -13.151 1.00 79.25 97 PRO A CA 1
ATOM 758 C C . PRO A 1 97 ? 9.876 -2.101 -13.421 1.00 79.25 97 PRO A C 1
ATOM 760 O O . PRO A 1 97 ? 10.052 -2.477 -14.579 1.00 79.25 97 PRO A O 1
ATOM 763 N N . MET A 1 98 ? 10.493 -2.682 -12.384 1.00 78.25 98 MET A N 1
ATOM 764 C CA . MET A 1 98 ? 11.422 -3.815 -12.516 1.00 78.25 98 MET A CA 1
ATOM 765 C C . MET A 1 98 ? 10.709 -5.140 -12.822 1.00 78.25 98 MET A C 1
ATOM 767 O O . MET A 1 98 ? 11.350 -6.100 -13.259 1.00 78.25 98 MET A O 1
ATOM 771 N N . ILE A 1 99 ? 9.392 -5.194 -12.591 1.00 83.31 99 ILE A N 1
ATOM 772 C CA . ILE A 1 99 ? 8.527 -6.340 -12.895 1.00 83.31 99 ILE A CA 1
ATOM 773 C C . ILE A 1 99 ? 7.638 -6.037 -14.098 1.00 83.31 99 ILE A C 1
ATOM 775 O O . ILE A 1 99 ? 7.554 -6.852 -15.013 1.00 83.31 99 ILE A O 1
ATOM 779 N N . TYR A 1 100 ? 6.992 -4.869 -14.124 1.00 86.44 100 TYR A N 1
ATOM 780 C CA . TYR A 1 100 ? 6.095 -4.474 -15.204 1.00 86.44 100 TYR A CA 1
ATOM 781 C C . TYR A 1 100 ? 6.522 -3.143 -15.844 1.00 86.44 100 TYR A C 1
ATOM 783 O O . TYR A 1 100 ? 5.887 -2.110 -15.590 1.00 86.44 100 TYR A O 1
ATOM 791 N N . PRO A 1 101 ? 7.538 -3.166 -16.734 1.00 82.75 101 PRO A N 1
ATOM 792 C CA . PRO A 1 101 ? 8.074 -1.973 -17.378 1.00 82.75 101 PRO A CA 1
ATOM 793 C C . PRO A 1 101 ? 7.006 -1.139 -18.091 1.00 82.75 101 PRO A C 1
ATOM 795 O O . PRO A 1 101 ? 6.073 -1.653 -18.719 1.00 82.75 101 PRO A O 1
ATOM 798 N N . ALA A 1 102 ? 7.163 0.174 -18.011 1.00 85.06 102 ALA A N 1
ATOM 799 C CA . ALA A 1 102 ? 6.277 1.164 -18.602 1.00 85.06 102 ALA A CA 1
ATOM 800 C C . ALA A 1 102 ? 7.075 2.445 -18.885 1.00 85.06 102 ALA A C 1
ATOM 802 O O . ALA A 1 102 ? 8.102 2.670 -18.249 1.00 85.06 102 ALA A O 1
ATOM 803 N N . THR A 1 103 ? 6.620 3.278 -19.828 1.00 85.50 103 THR A N 1
ATOM 804 C CA . THR A 1 103 ? 7.194 4.624 -20.025 1.00 85.50 103 THR A CA 1
ATOM 805 C C . THR A 1 103 ? 6.904 5.502 -18.801 1.00 85.50 103 THR A C 1
ATOM 807 O O . THR A 1 103 ? 5.917 5.225 -18.111 1.00 85.50 103 THR A O 1
ATOM 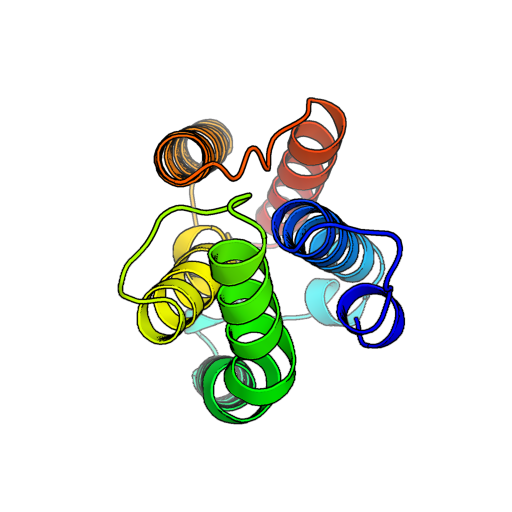810 N N . PRO A 1 104 ? 7.686 6.566 -18.527 1.00 83.12 104 PRO A N 1
ATOM 811 C CA . PRO A 1 104 ? 7.407 7.492 -17.424 1.00 83.12 104 PRO A CA 1
ATOM 812 C C . PRO A 1 104 ? 5.943 7.956 -17.372 1.00 83.12 104 PRO A C 1
ATOM 814 O O . PRO A 1 104 ? 5.298 7.890 -16.328 1.00 83.12 104 PRO A O 1
ATOM 817 N N . GLU A 1 105 ? 5.367 8.317 -18.521 1.00 86.69 105 GLU A N 1
ATOM 818 C CA . GLU A 1 105 ? 3.983 8.792 -18.633 1.00 86.69 105 GLU A CA 1
ATOM 819 C C . GLU A 1 105 ? 2.972 7.687 -18.316 1.00 86.69 105 GLU A C 1
ATOM 821 O O . GLU A 1 105 ? 1.888 7.941 -17.790 1.00 86.69 105 GLU A O 1
ATOM 826 N N . LYS A 1 106 ? 3.273 6.432 -18.671 1.00 89.38 106 LYS A N 1
ATOM 827 C CA . LYS A 1 106 ? 2.415 5.296 -18.321 1.00 89.38 106 LYS A CA 1
ATOM 828 C C . LYS A 1 106 ? 2.542 4.949 -16.837 1.00 89.38 106 LYS A C 1
ATOM 830 O O . LYS A 1 106 ? 1.525 4.642 -16.224 1.00 89.38 106 LYS A O 1
ATOM 835 N N . THR A 1 107 ? 3.735 5.040 -16.257 1.00 86.56 107 THR A N 1
ATOM 836 C CA . THR A 1 107 ? 3.952 4.823 -14.822 1.00 86.56 107 THR A CA 1
ATOM 837 C C . THR A 1 107 ? 3.230 5.864 -13.975 1.00 86.56 107 THR A C 1
ATOM 839 O O . THR A 1 107 ? 2.542 5.500 -13.023 1.00 86.56 107 THR A O 1
ATOM 842 N N . ARG A 1 108 ? 3.286 7.140 -14.375 1.00 85.81 108 ARG A N 1
ATOM 843 C CA . ARG A 1 108 ? 2.521 8.211 -13.731 1.00 85.81 108 ARG A CA 1
ATOM 844 C C . ARG A 1 108 ? 1.016 7.937 -13.767 1.00 85.81 108 ARG A C 1
ATOM 846 O O . ARG A 1 108 ? 0.380 7.922 -12.721 1.00 85.81 108 ARG A O 1
ATOM 853 N N . ARG A 1 109 ? 0.466 7.602 -14.941 1.00 91.00 109 ARG A N 1
ATOM 854 C CA . ARG A 1 109 ? -0.962 7.250 -15.087 1.00 91.00 109 ARG A CA 1
ATOM 855 C C . ARG A 1 109 ? -1.385 6.052 -14.234 1.00 91.00 109 ARG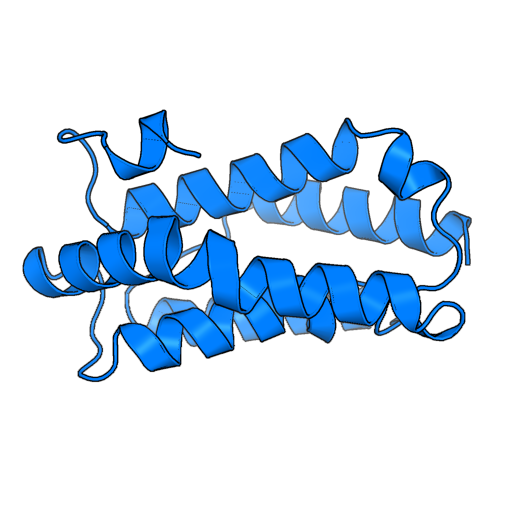 A C 1
ATOM 857 O O . ARG A 1 109 ? -2.511 6.018 -13.751 1.00 91.00 109 ARG A O 1
ATOM 864 N N . ARG A 1 110 ? -0.511 5.053 -14.049 1.00 92.50 110 ARG A N 1
ATOM 865 C CA . ARG A 1 110 ? -0.791 3.928 -13.140 1.00 92.50 110 ARG A CA 1
ATOM 866 C C . ARG A 1 110 ? -0.881 4.388 -11.689 1.00 92.50 110 ARG A C 1
ATOM 868 O O . ARG A 1 110 ? -1.779 3.940 -10.987 1.00 92.50 110 ARG A O 1
ATOM 875 N N . MET A 1 111 ? 0.019 5.274 -11.266 1.00 88.44 111 MET A N 1
ATOM 876 C CA . MET A 1 111 ? 0.000 5.821 -9.911 1.00 88.44 111 MET A CA 1
ATOM 877 C C . MET A 1 111 ? -1.245 6.680 -9.666 1.00 88.44 111 MET A C 1
ATOM 879 O O . MET A 1 111 ? -1.901 6.523 -8.643 1.00 88.44 111 MET A O 1
ATOM 883 N N . GLU A 1 112 ? -1.624 7.517 -10.636 1.00 89.31 112 GLU A N 1
ATOM 884 C CA . GLU A 1 112 ? -2.864 8.306 -10.592 1.00 89.31 112 GLU A CA 1
ATOM 885 C C . GLU A 1 112 ? -4.105 7.402 -10.469 1.00 89.31 112 GLU A C 1
ATOM 887 O O . GLU A 1 112 ? -4.981 7.668 -9.650 1.00 89.31 112 GLU A O 1
ATOM 892 N N . LEU A 1 113 ? -4.165 6.295 -11.222 1.00 92.25 113 LEU A N 1
ATOM 893 C CA . LEU A 1 113 ? -5.256 5.320 -11.101 1.00 92.25 113 LEU A CA 1
ATOM 894 C C . LEU A 1 113 ? -5.249 4.602 -9.743 1.00 92.25 113 LEU A C 1
ATOM 896 O O . LEU A 1 113 ? -6.307 4.415 -9.147 1.00 92.25 113 LEU A O 1
ATOM 900 N N . TYR A 1 114 ? -4.073 4.199 -9.256 1.00 91.12 114 TYR A N 1
ATOM 901 C CA . TYR A 1 114 ? -3.927 3.542 -7.957 1.00 91.12 114 TYR A CA 1
ATOM 902 C C . TYR A 1 114 ? -4.464 4.427 -6.828 1.00 91.12 114 TYR A C 1
ATOM 904 O O . TYR A 1 114 ? -5.274 3.986 -6.017 1.00 91.12 114 TYR A O 1
ATOM 912 N N . ASP A 1 115 ? -4.094 5.703 -6.834 1.00 88.62 115 ASP A N 1
ATOM 913 C CA . ASP A 1 115 ? -4.589 6.687 -5.879 1.00 88.62 115 ASP A CA 1
ATOM 914 C C . ASP A 1 115 ? -6.086 6.955 -6.021 1.00 88.62 115 ASP A C 1
ATOM 916 O O . ASP A 1 115 ? -6.809 6.964 -5.030 1.00 88.62 115 ASP A O 1
ATOM 920 N N . GLN A 1 116 ? -6.587 7.090 -7.252 1.00 90.31 116 GLN A N 1
ATOM 921 C CA . GLN A 1 116 ? -8.018 7.253 -7.496 1.00 90.31 116 GLN A CA 1
ATOM 922 C C . GLN A 1 116 ? -8.834 6.096 -6.899 1.00 90.31 116 GLN A C 1
ATOM 924 O O . GLN A 1 116 ? -9.888 6.331 -6.300 1.00 90.31 116 GLN A O 1
ATOM 929 N N . MET A 1 117 ? -8.356 4.855 -7.039 1.00 91.06 117 MET A N 1
ATOM 930 C CA . MET A 1 117 ? -8.998 3.687 -6.433 1.00 91.06 117 MET A CA 1
ATOM 931 C C . MET A 1 117 ? -8.998 3.788 -4.906 1.00 91.06 117 MET A C 1
ATOM 933 O O . MET A 1 117 ? -10.035 3.583 -4.278 1.00 91.06 117 MET A O 1
ATOM 937 N N . LEU A 1 118 ? -7.869 4.158 -4.305 1.00 89.19 118 LEU A N 1
ATOM 938 C CA . LEU A 1 118 ? -7.718 4.248 -2.853 1.00 89.19 118 LEU A CA 1
ATOM 939 C C . LEU A 1 118 ? -8.540 5.370 -2.216 1.00 89.19 118 LEU A C 1
ATOM 941 O O . LEU A 1 118 ? -9.174 5.149 -1.180 1.00 89.19 118 LEU A O 1
ATOM 945 N N . ARG A 1 119 ? -8.640 6.524 -2.885 1.00 89.88 119 ARG A N 1
ATOM 946 C CA . ARG A 1 119 ? -9.486 7.646 -2.451 1.00 89.88 119 ARG A CA 1
ATOM 947 C C . ARG A 1 119 ? -10.941 7.229 -2.277 1.00 89.88 119 ARG A C 1
ATOM 949 O O . ARG A 1 119 ? -11.596 7.679 -1.342 1.00 89.88 119 ARG A O 1
ATOM 956 N N . SER A 1 120 ? -11.446 6.346 -3.144 1.00 87.19 120 SER A N 1
ATOM 957 C CA . SER A 1 120 ? -12.826 5.849 -3.042 1.00 87.19 120 SER A CA 1
ATOM 958 C C . SER A 1 120 ? -13.092 5.061 -1.752 1.00 87.19 120 SER A C 1
ATOM 960 O O . SER A 1 120 ? -14.232 5.002 -1.293 1.00 87.19 120 SER A O 1
ATOM 962 N N . MET A 1 121 ? -12.036 4.520 -1.137 1.00 88.25 121 MET A N 1
ATOM 963 C CA . MET A 1 121 ? -12.082 3.752 0.106 1.00 88.25 121 MET A CA 1
ATOM 964 C C . MET A 1 121 ? -11.725 4.588 1.341 1.00 88.25 121 MET A C 1
ATOM 966 O O . MET A 1 121 ? -11.767 4.053 2.441 1.00 88.25 121 MET A O 1
ATOM 970 N N . GLY A 1 122 ? -11.407 5.880 1.193 1.00 88.12 122 GLY A N 1
ATOM 971 C CA . GLY A 1 122 ? -10.989 6.759 2.297 1.00 88.12 122 GLY A CA 1
ATOM 972 C C . GLY A 1 122 ? -9.474 6.867 2.491 1.00 88.12 122 GLY A C 1
ATOM 973 O O . GLY A 1 122 ? -9.026 7.583 3.382 1.00 88.12 122 GLY A O 1
ATOM 974 N N . LEU A 1 123 ? -8.676 6.217 1.637 1.00 87.00 123 LEU A N 1
ATOM 975 C CA . LEU A 1 123 ? -7.219 6.263 1.705 1.00 87.00 123 LEU A CA 1
ATOM 976 C C . LEU A 1 123 ? -6.659 7.212 0.637 1.00 87.00 123 LEU A C 1
ATOM 978 O O . LEU A 1 123 ? -6.569 6.862 -0.534 1.00 87.00 123 LEU A O 1
ATOM 982 N N . ASP A 1 124 ? -6.265 8.416 1.040 1.00 84.81 124 ASP A N 1
ATOM 983 C CA . ASP A 1 124 ? -5.557 9.357 0.163 1.00 84.81 124 ASP A CA 1
ATOM 984 C C . ASP A 1 124 ? -4.048 9.111 0.291 1.00 84.81 124 ASP A C 1
ATOM 986 O O . ASP A 1 124 ? -3.445 9.519 1.279 1.00 84.81 124 ASP A O 1
ATOM 990 N N . LEU A 1 125 ? -3.434 8.360 -0.627 1.00 73.81 125 LEU A N 1
ATOM 991 C CA . LEU A 1 125 ? -1.992 8.099 -0.536 1.00 73.81 125 LEU A CA 1
ATOM 992 C C . LEU A 1 125 ? -1.180 9.237 -1.143 1.00 73.81 125 LEU A C 1
ATOM 994 O O . LEU A 1 125 ? -0.123 9.573 -0.610 1.00 73.81 125 LEU A O 1
ATOM 998 N N . LEU A 1 126 ? -1.624 9.788 -2.275 1.00 69.88 126 LEU A N 1
ATOM 999 C CA . LEU A 1 126 ? -0.822 10.741 -3.025 1.00 69.88 126 LEU A CA 1
ATOM 1000 C C . LEU A 1 126 ? -0.927 12.153 -2.471 1.00 69.88 126 LEU A C 1
ATOM 1002 O O . LEU A 1 126 ? -1.862 12.897 -2.765 1.00 69.88 126 LEU A O 1
ATOM 1006 N N . ASP A 1 127 ? 0.152 12.571 -1.824 1.00 77.62 127 ASP A N 1
ATOM 1007 C CA . ASP A 1 127 ? 0.567 13.962 -1.875 1.00 77.62 127 ASP A CA 1
ATOM 1008 C C . ASP A 1 127 ? 1.641 14.183 -2.953 1.00 77.62 127 ASP A C 1
ATOM 1010 O O . ASP A 1 127 ? 2.192 13.256 -3.561 1.00 77.62 127 ASP A O 1
ATOM 1014 N N . GLN A 1 128 ? 1.922 15.458 -3.218 1.00 74.69 128 GLN A N 1
ATOM 1015 C CA . GLN A 1 128 ? 2.886 15.854 -4.238 1.00 74.69 128 GLN A CA 1
ATOM 1016 C C . GLN A 1 128 ? 4.305 15.355 -3.926 1.00 74.69 128 GLN A C 1
ATOM 1018 O O . GLN A 1 128 ? 5.089 15.119 -4.844 1.00 74.69 128 GLN A O 1
ATOM 1023 N N . GLU A 1 129 ? 4.651 15.190 -2.649 1.00 80.06 129 GLU A N 1
ATOM 1024 C CA . GLU A 1 129 ? 5.966 14.706 -2.240 1.00 80.06 129 GLU A CA 1
ATOM 1025 C C . GLU A 1 129 ? 6.127 13.222 -2.578 1.00 80.06 129 GLU A C 1
ATOM 1027 O O . GLU A 1 129 ? 7.123 12.836 -3.189 1.00 80.06 129 GLU A O 1
ATOM 1032 N N . LEU A 1 130 ? 5.117 12.410 -2.268 1.00 80.44 130 LEU A N 1
ATOM 1033 C CA . LEU A 1 130 ? 5.091 10.986 -2.569 1.00 80.44 130 LEU A CA 1
ATOM 1034 C C . LEU A 1 130 ? 5.107 10.727 -4.080 1.00 80.44 130 LEU A C 1
ATOM 1036 O O . LEU A 1 130 ? 5.826 9.843 -4.544 1.00 80.44 130 LEU A O 1
ATOM 1040 N N . LEU A 1 131 ? 4.375 11.533 -4.860 1.00 79.94 131 LEU A N 1
ATOM 1041 C CA . LEU A 1 131 ? 4.442 11.508 -6.326 1.00 79.94 131 LEU A CA 1
ATOM 1042 C C . LEU A 1 131 ? 5.867 11.758 -6.832 1.00 79.94 131 LEU A C 1
ATOM 1044 O O . LEU A 1 131 ? 6.360 11.013 -7.677 1.00 79.94 131 LEU A O 1
ATOM 1048 N N . ASN A 1 132 ? 6.546 12.775 -6.298 1.00 81.69 132 ASN A N 1
ATOM 1049 C CA . ASN A 1 132 ? 7.911 13.103 -6.705 1.00 81.69 132 ASN A CA 1
ATOM 1050 C C . ASN A 1 132 ? 8.903 11.984 -6.331 1.00 81.69 132 ASN A C 1
ATOM 1052 O O . ASN A 1 132 ? 9.783 11.650 -7.129 1.00 81.69 132 ASN A O 1
ATOM 1056 N N . GLN A 1 133 ? 8.762 11.388 -5.140 1.00 80.81 133 GLN A N 1
ATOM 1057 C CA . GLN A 1 133 ? 9.564 10.232 -4.716 1.00 80.81 133 GLN A CA 1
ATOM 1058 C C . GLN A 1 133 ? 9.330 9.032 -5.644 1.00 80.81 133 GLN A C 1
ATOM 1060 O O . GLN A 1 133 ? 10.280 8.418 -6.128 1.00 80.81 133 GLN A O 1
ATOM 1065 N N . TRP A 1 134 ? 8.070 8.745 -5.973 1.00 82.56 134 TRP A N 1
ATOM 1066 C CA . TRP A 1 134 ? 7.702 7.671 -6.891 1.00 82.56 134 TRP A CA 1
ATOM 1067 C C . TRP A 1 134 ? 8.280 7.868 -8.298 1.00 82.56 134 TRP A C 1
ATOM 1069 O O . TRP A 1 134 ? 8.871 6.950 -8.870 1.00 82.56 134 TRP A O 1
ATOM 1079 N N . GLU A 1 135 ? 8.159 9.070 -8.865 1.00 81.00 135 GLU A N 1
ATOM 1080 C CA . GLU A 1 135 ? 8.723 9.386 -10.182 1.00 81.00 135 GLU A CA 1
ATOM 1081 C C . GLU A 1 135 ? 10.249 9.233 -10.196 1.00 81.00 135 GLU A C 1
ATOM 1083 O O . GLU A 1 135 ? 10.815 8.710 -11.162 1.00 81.00 135 GLU A O 1
ATOM 1088 N N . ARG A 1 136 ? 10.919 9.625 -9.105 1.00 80.69 136 ARG A N 1
ATOM 1089 C CA . ARG A 1 136 ? 12.361 9.423 -8.935 1.00 80.69 136 ARG A CA 1
ATOM 1090 C C . ARG A 1 136 ? 12.723 7.939 -8.928 1.00 80.69 136 ARG A C 1
ATOM 1092 O O . ARG A 1 136 ? 13.607 7.555 -9.697 1.00 80.69 136 ARG A O 1
ATOM 1099 N N . PHE A 1 137 ? 12.034 7.126 -8.127 1.00 79.56 137 PHE A N 1
ATOM 1100 C CA . PHE A 1 137 ? 12.220 5.673 -8.081 1.00 79.56 137 PHE A CA 1
ATOM 1101 C C . PHE A 1 137 ? 12.058 5.040 -9.474 1.00 79.56 137 PHE A C 1
ATOM 1103 O O . PHE A 1 137 ? 12.890 4.243 -9.924 1.00 79.56 137 PHE A O 1
ATOM 1110 N N . CYS A 1 138 ? 11.030 5.455 -10.215 1.00 79.19 138 CYS A N 1
ATOM 1111 C CA . CYS A 1 138 ? 10.751 4.929 -11.548 1.00 79.19 138 CYS A CA 1
ATOM 1112 C C . CYS A 1 138 ? 11.821 5.303 -12.574 1.00 79.19 138 CYS A C 1
ATOM 1114 O O . CYS A 1 138 ? 12.232 4.451 -13.364 1.00 79.19 138 CYS A O 1
ATOM 1116 N N . ARG A 1 139 ? 12.306 6.550 -12.548 1.00 78.75 139 ARG A N 1
ATOM 1117 C CA . ARG A 1 139 ? 13.394 7.003 -1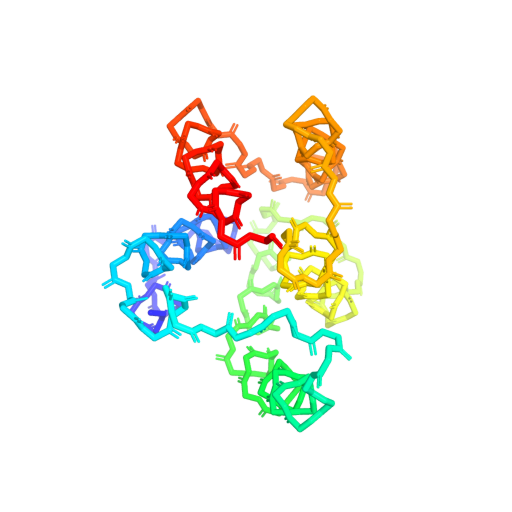3.424 1.00 78.75 139 ARG A CA 1
ATOM 1118 C C . ARG A 1 139 ? 14.682 6.218 -13.169 1.00 78.75 139 ARG A C 1
ATOM 1120 O O . ARG A 1 139 ? 15.278 5.716 -14.117 1.00 78.75 139 ARG A O 1
ATOM 1127 N N . LEU A 1 140 ? 15.068 6.053 -11.901 1.00 75.81 140 LEU A N 1
ATOM 1128 C CA . LEU A 1 140 ? 16.259 5.283 -11.516 1.00 75.81 140 LEU A CA 1
ATOM 1129 C C . LEU A 1 140 ? 16.175 3.816 -11.961 1.00 75.81 140 LEU A C 1
ATOM 1131 O O . LEU A 1 140 ? 17.183 3.226 -12.346 1.00 75.81 140 LEU A O 1
ATOM 1135 N N . SER A 1 141 ? 14.971 3.243 -11.935 1.00 70.44 141 SER A N 1
ATOM 1136 C CA . SER A 1 141 ? 14.717 1.872 -12.386 1.00 70.44 141 SER A CA 1
ATOM 1137 C C . SER A 1 141 ? 14.815 1.721 -13.911 1.00 70.44 141 SER A C 1
ATOM 1139 O O . SER A 1 141 ? 15.270 0.693 -14.404 1.00 70.44 141 SER A O 1
ATOM 1141 N N . GLN A 1 142 ? 14.407 2.739 -14.678 1.00 68.69 142 GLN A N 1
ATOM 1142 C CA . GLN A 1 142 ? 14.430 2.718 -16.147 1.00 68.69 142 GLN A CA 1
ATOM 1143 C C . GLN A 1 142 ? 15.819 2.937 -16.750 1.00 68.69 142 GLN A C 1
ATOM 1145 O O . GLN A 1 142 ? 16.111 2.359 -17.789 1.00 68.69 142 GLN A O 1
ATOM 1150 N N . GLU A 1 143 ? 16.690 3.720 -16.107 1.00 64.00 143 GLU A N 1
ATOM 1151 C CA . GLU A 1 143 ? 18.093 3.896 -16.531 1.00 64.00 143 GLU A CA 1
ATOM 1152 C C . GLU A 1 143 ? 18.903 2.583 -16.500 1.00 64.00 143 GLU A C 1
ATOM 1154 O O . GLU A 1 143 ? 20.044 2.540 -16.959 1.00 64.00 143 GLU A O 1
ATOM 1159 N N . ARG A 1 144 ? 18.329 1.518 -15.929 1.00 61.19 144 ARG A N 1
ATOM 1160 C CA . ARG A 1 144 ? 19.004 0.257 -15.606 1.00 61.19 144 ARG A CA 1
ATOM 1161 C C . ARG A 1 144 ? 18.348 -0.984 -16.235 1.00 61.19 144 ARG A C 1
ATOM 1163 O O . ARG A 1 144 ? 18.809 -2.093 -15.964 1.00 61.19 144 ARG A O 1
ATOM 1170 N N . LEU A 1 145 ? 17.301 -0.806 -17.054 1.00 55.69 145 LEU A N 1
ATOM 1171 C CA . LEU A 1 145 ? 16.654 -1.844 -17.881 1.00 55.69 145 LEU A CA 1
ATOM 1172 C C . LEU A 1 145 ? 17.246 -1.883 -19.294 1.00 55.69 145 LEU A C 1
ATOM 1174 O O . LEU A 1 145 ? 17.357 -3.013 -19.827 1.00 55.69 145 LEU A O 1
#

Secondary structure (DSSP, 8-state):
-HHHHT-TTS-HHHHHHHHHHHHHHHHHH-HHHHT---GGG-HHHHHHHHHHIIIIIIIIIIHHHHHHHHHTTSS--S-HHHHHHHHHHIIIIIS-TTTS---HHHHHHHHHHHHHHHHHTT-----HHHHHHHHHHHHHHHTT-